Protein AF-A0A843C2T5-F1 (afdb_monomer)

Sequence (96 aa):
MLPKNIKERDKPSNIFEGIFGKESIKLAKQLLEKTLKSKPDSEIKKEINDRLKRLDPKTDNKTKCQNCGKPINQSKSRHRVYKFCYDCHKEEDSKN

Solvent-accessible surface area (backbone atoms only — not comparable to full-atom values): 6150 Å² total; per-residue (Å²): 139,81,81,90,72,76,80,78,70,83,73,60,91,44,71,64,33,62,74,45,47,90,49,28,65,59,51,52,51,54,54,48,56,54,51,58,72,68,67,54,57,73,67,57,46,49,53,48,54,55,49,52,61,68,70,45,78,76,73,73,69,53,48,52,15,75,86,79,60,50,76,28,82,60,64,91,60,94,84,65,88,76,56,61,39,70,69,62,52,54,60,56,63,71,76,109

Foldseek 3Di:
DDDPDDPPPPDQPDVQCVVCPPCSLVVLLVVLVVVVVVVDDPVSVVVSVVVNVVSPPDPQPQDAAPPPRHTDRADPDPPDDDNHDPVVVVVVVVVD

Radius of gyration: 21.39 Å; Cα contacts (8 Å, |Δi|>4): 59; chains: 1; bounding box: 61×25×58 Å

Mean predicted aligned error: 13.66 Å

pLDDT: mean 79.07, std 13.01, range [47.56, 94.44]

Secondary structure (DSSP, 8-state):
---S--------SSHHHHHHGGGHHHHHHHHHHHHHHT---HHHHHHHHHHHHHHS-----EEEPTTT-PEEE----TT----S-HHHHHHHHTT-

Structure (mmCIF, N/CA/C/O backbone):
data_AF-A0A843C2T5-F1
#
_entry.id   AF-A0A843C2T5-F1
#
loop_
_atom_site.group_PDB
_atom_site.id
_atom_site.type_symbol
_atom_site.label_atom_id
_atom_site.label_alt_id
_atom_site.label_comp_id
_atom_site.label_asym_id
_atom_site.label_entity_id
_atom_site.label_seq_id
_atom_site.pdbx_PDB_ins_code
_atom_site.Cartn_x
_atom_site.Cartn_y
_atom_site.Cartn_z
_atom_site.occupancy
_atom_site.B_iso_or_equiv
_atom_site.auth_seq_id
_atom_site.auth_comp_id
_atom_site.auth_asym_id
_atom_site.auth_atom_id
_atom_site.pdbx_PDB_model_num
ATOM 1 N N . MET A 1 1 ? 8.589 -11.907 -41.200 1.00 55.88 1 MET A N 1
ATOM 2 C CA . MET A 1 1 ? 9.256 -11.051 -40.192 1.00 55.88 1 MET A CA 1
ATOM 3 C C . MET A 1 1 ? 8.441 -11.089 -38.913 1.00 55.88 1 MET A C 1
ATOM 5 O O . MET A 1 1 ? 7.239 -10.883 -38.988 1.00 55.88 1 MET A O 1
ATOM 9 N N . LEU A 1 2 ? 9.066 -11.402 -37.776 1.00 58.47 2 LEU A N 1
ATOM 10 C CA . LEU A 1 2 ? 8.392 -11.458 -36.473 1.00 58.47 2 LEU A CA 1
ATOM 11 C C . LEU A 1 2 ? 8.481 -10.094 -35.761 1.00 58.47 2 LEU A C 1
ATOM 13 O O . LEU A 1 2 ? 9.500 -9.411 -35.906 1.00 58.47 2 LEU A O 1
ATOM 17 N N . PRO A 1 3 ? 7.451 -9.676 -35.002 1.00 68.38 3 PRO A N 1
ATOM 18 C CA . PRO A 1 3 ? 7.471 -8.403 -34.288 1.00 68.38 3 PRO A CA 1
ATOM 19 C C . PRO A 1 3 ? 8.574 -8.392 -33.222 1.00 68.38 3 PRO A C 1
ATOM 21 O O . PRO A 1 3 ? 8.622 -9.277 -32.374 1.00 68.38 3 PRO A O 1
ATOM 24 N N . LYS A 1 4 ? 9.437 -7.368 -33.237 1.00 75.19 4 LYS A N 1
ATOM 25 C CA . LYS A 1 4 ? 10.510 -7.184 -32.237 1.00 75.19 4 LYS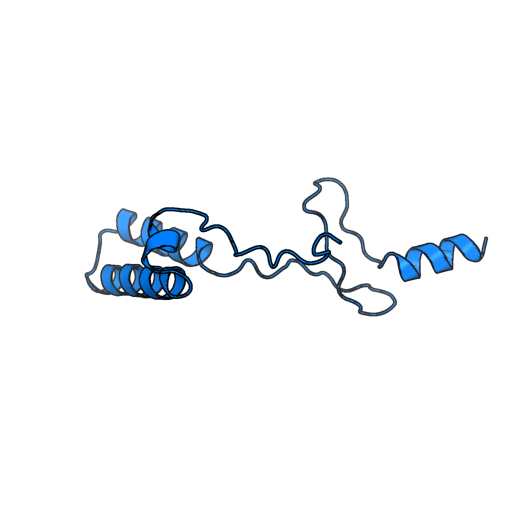 A CA 1
ATOM 26 C C . LYS A 1 4 ? 10.019 -6.628 -30.894 1.00 75.19 4 LYS A C 1
ATOM 28 O O . LYS A 1 4 ? 10.738 -6.722 -29.913 1.00 75.19 4 LYS A O 1
ATOM 33 N N . ASN A 1 5 ? 8.815 -6.053 -30.852 1.00 63.75 5 ASN A N 1
ATOM 34 C CA . ASN A 1 5 ? 8.243 -5.433 -29.658 1.00 63.75 5 ASN A CA 1
ATOM 35 C C . ASN A 1 5 ? 6.860 -6.015 -2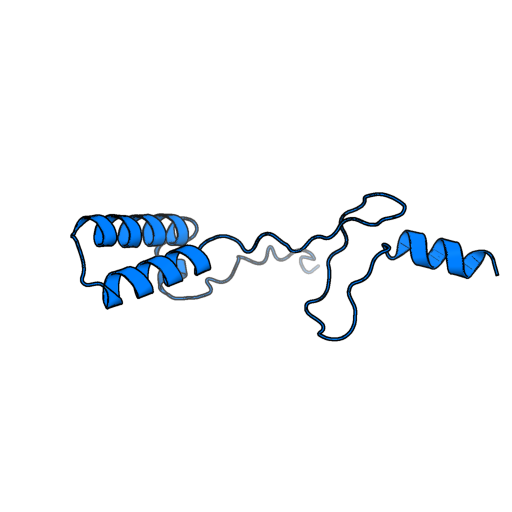9.382 1.00 63.75 5 ASN A C 1
ATOM 37 O O . ASN A 1 5 ? 5.836 -5.484 -29.819 1.00 63.75 5 ASN A O 1
ATOM 41 N N . ILE A 1 6 ? 6.837 -7.122 -28.648 1.00 63.78 6 ILE A N 1
ATOM 42 C CA . ILE A 1 6 ? 5.633 -7.561 -27.955 1.00 63.78 6 ILE A CA 1
ATOM 43 C C . ILE A 1 6 ? 5.489 -6.583 -26.792 1.00 63.78 6 ILE A C 1
ATOM 45 O O . ILE A 1 6 ? 6.317 -6.580 -25.887 1.00 63.78 6 ILE A O 1
ATOM 49 N N . LYS A 1 7 ? 4.493 -5.691 -26.844 1.00 60.97 7 LYS A N 1
ATOM 50 C CA . LYS A 1 7 ? 4.124 -4.898 -25.667 1.00 60.97 7 LYS A CA 1
ATOM 51 C C . LYS A 1 7 ? 3.697 -5.904 -24.603 1.00 60.97 7 LYS A C 1
ATOM 53 O O . LYS A 1 7 ? 2.596 -6.447 -24.710 1.00 60.97 7 LYS A O 1
ATOM 58 N N . GLU A 1 8 ? 4.581 -6.209 -23.656 1.00 61.66 8 GLU A N 1
ATOM 59 C CA . GLU A 1 8 ? 4.238 -7.000 -22.480 1.00 61.66 8 GLU A CA 1
ATOM 60 C C . GLU A 1 8 ? 3.038 -6.309 -21.836 1.00 61.66 8 GLU A C 1
ATOM 62 O O . GLU A 1 8 ? 3.121 -5.177 -21.363 1.00 61.66 8 GLU A O 1
ATOM 67 N N . ARG A 1 9 ? 1.864 -6.937 -21.934 1.00 61.81 9 ARG A N 1
ATOM 68 C CA . ARG A 1 9 ? 0.745 -6.527 -21.098 1.00 61.81 9 ARG A CA 1
ATOM 69 C C . ARG A 1 9 ? 1.156 -6.929 -19.695 1.00 61.81 9 ARG A C 1
ATOM 71 O O . ARG A 1 9 ? 1.396 -8.118 -19.482 1.00 61.81 9 ARG A O 1
ATOM 78 N N . ASP A 1 10 ? 1.253 -5.955 -18.794 1.00 67.50 10 ASP A N 1
ATOM 79 C CA . ASP A 1 10 ? 1.524 -6.203 -17.381 1.00 67.50 10 ASP A CA 1
ATOM 80 C C . ASP A 1 10 ? 0.577 -7.302 -16.900 1.00 67.50 10 ASP A C 1
ATOM 82 O O . ASP A 1 10 ? -0.648 -7.139 -16.873 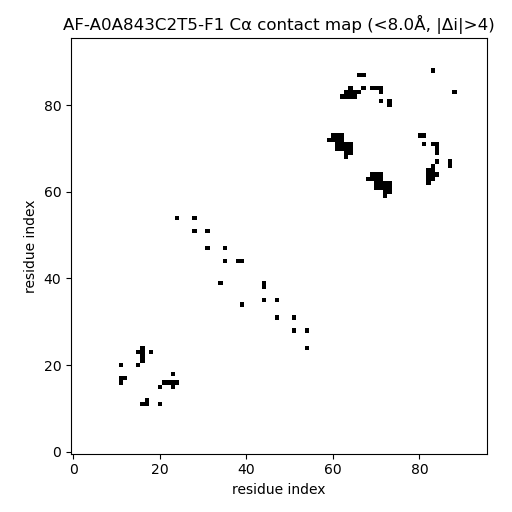1.00 67.50 10 ASP A O 1
ATOM 86 N N . LYS A 1 11 ? 1.141 -8.482 -16.637 1.00 75.19 11 LYS A N 1
ATOM 87 C CA . LYS A 1 11 ? 0.359 -9.620 -16.178 1.00 75.19 11 LYS A CA 1
ATOM 88 C C . LYS A 1 11 ? -0.106 -9.284 -14.761 1.00 75.19 11 LYS A C 1
ATOM 90 O O . LYS A 1 11 ? 0.749 -8.974 -13.931 1.00 75.19 11 LYS A O 1
ATOM 95 N N . PRO A 1 12 ? -1.415 -9.361 -14.464 1.00 77.88 12 PRO A N 1
ATOM 96 C CA . PRO A 1 12 ? -1.900 -9.061 -13.127 1.00 77.88 12 PRO A CA 1
ATOM 97 C C . PRO A 1 12 ? -1.224 -9.993 -12.120 1.00 77.88 12 PRO A C 1
ATOM 99 O O . PRO A 1 12 ? -1.132 -11.205 -12.338 1.00 77.88 12 PRO A O 1
ATOM 102 N N . SER A 1 13 ? -0.746 -9.422 -11.017 1.00 81.38 13 SER A N 1
ATOM 103 C CA . SER A 1 13 ? -0.046 -10.162 -9.965 1.00 81.38 13 SER A CA 1
ATOM 104 C C . SER A 1 13 ? -0.985 -11.067 -9.166 1.00 81.38 13 SER A C 1
ATOM 106 O O . SER A 1 13 ? -0.550 -12.053 -8.574 1.00 81.38 13 SER A O 1
ATOM 108 N N . ASN A 1 14 ? -2.279 -10.740 -9.138 1.00 85.75 14 ASN A N 1
ATOM 109 C CA . ASN A 1 14 ? -3.307 -11.472 -8.411 1.00 85.75 14 ASN A CA 1
ATOM 110 C C . ASN A 1 14 ? -4.697 -11.289 -9.052 1.00 85.75 14 ASN A C 1
ATOM 112 O O . ASN A 1 14 ? -4.895 -10.437 -9.917 1.00 85.75 14 ASN A O 1
ATOM 116 N N . ILE A 1 15 ? -5.673 -12.090 -8.606 1.00 90.25 15 ILE A N 1
ATOM 117 C CA . ILE A 1 15 ? -7.051 -12.084 -9.134 1.00 90.25 15 ILE A CA 1
ATOM 118 C C . ILE A 1 15 ? -7.711 -10.710 -8.970 1.00 90.25 15 ILE A C 1
ATOM 120 O O . ILE A 1 15 ? -8.407 -10.250 -9.869 1.00 90.25 15 ILE A O 1
ATOM 124 N N . PHE A 1 16 ? -7.473 -10.036 -7.845 1.00 89.50 16 PHE A N 1
ATOM 125 C CA . PHE A 1 16 ? -8.057 -8.727 -7.571 1.00 89.50 16 PHE A CA 1
ATOM 126 C C . PHE A 1 16 ? -7.556 -7.673 -8.572 1.00 89.50 16 PHE A C 1
ATOM 128 O O . PHE A 1 16 ? -8.348 -6.932 -9.145 1.00 89.50 16 PHE A O 1
ATOM 135 N N . GLU A 1 17 ? -6.260 -7.664 -8.875 1.00 89.88 17 GLU A N 1
ATOM 136 C CA . GLU A 1 17 ? -5.692 -6.846 -9.948 1.00 89.88 17 GLU A CA 1
ATOM 137 C C . GLU A 1 17 ? -6.204 -7.265 -11.333 1.00 89.88 17 GLU A C 1
ATOM 139 O O . GLU A 1 17 ? -6.435 -6.413 -12.182 1.00 89.88 17 GLU A O 1
ATOM 144 N N . GLY A 1 18 ? -6.459 -8.556 -11.559 1.00 87.81 18 GLY A N 1
ATOM 145 C CA . GLY A 1 18 ? -7.069 -9.037 -12.801 1.00 87.81 18 GLY A CA 1
ATOM 146 C C . GLY A 1 18 ? -8.485 -8.500 -13.036 1.00 87.81 18 GLY A C 1
ATOM 147 O O . GLY A 1 18 ? -8.843 -8.214 -14.175 1.00 87.81 18 GLY A O 1
ATOM 148 N N . ILE A 1 19 ? -9.272 -8.331 -11.969 1.00 91.69 19 ILE A N 1
ATOM 149 C CA . ILE A 1 19 ? -10.654 -7.829 -12.036 1.00 91.69 19 ILE A CA 1
ATOM 150 C C . ILE A 1 19 ? -10.684 -6.297 -12.108 1.00 91.69 19 ILE A C 1
ATOM 152 O O . ILE A 1 19 ? -11.412 -5.730 -12.918 1.00 91.69 19 ILE A O 1
ATOM 156 N N . PHE A 1 20 ? -9.899 -5.622 -11.265 1.00 87.88 20 PHE A N 1
ATOM 157 C CA . PHE A 1 20 ? -9.967 -4.165 -11.083 1.00 87.88 20 PHE A CA 1
ATOM 158 C C . PHE A 1 20 ? -8.856 -3.390 -11.813 1.00 87.88 20 PHE A C 1
ATOM 160 O O . PHE A 1 20 ? -8.826 -2.158 -11.788 1.00 87.88 20 PHE A O 1
ATOM 167 N N . GLY A 1 21 ? -7.922 -4.086 -12.461 1.00 87.62 21 GLY A N 1
ATOM 168 C CA . GLY A 1 21 ? -6.849 -3.502 -13.261 1.00 87.62 21 GLY A CA 1
ATOM 169 C C . GLY A 1 21 ? -6.050 -2.437 -12.511 1.00 87.62 21 GLY A C 1
ATOM 170 O O . GLY A 1 21 ? -5.673 -2.599 -11.348 1.00 87.62 21 GLY A O 1
ATOM 171 N N . LYS A 1 22 ? -5.833 -1.300 -13.179 1.00 85.38 22 LYS A N 1
ATOM 172 C CA . LYS A 1 22 ? -5.078 -0.151 -12.649 1.00 85.38 22 LYS A CA 1
ATOM 173 C C . LYS A 1 22 ? -5.734 0.506 -11.431 1.00 85.38 22 LYS A C 1
ATOM 175 O O . LYS A 1 22 ? -5.060 1.208 -10.682 1.00 85.38 22 LYS A O 1
ATOM 180 N N . GLU A 1 23 ? -7.032 0.293 -11.223 1.00 88.75 23 GLU A N 1
ATOM 181 C CA . GLU A 1 23 ? -7.766 0.866 -10.091 1.00 88.75 23 GLU A CA 1
ATOM 182 C C . GLU A 1 23 ? -7.679 0.006 -8.829 1.00 88.75 23 GLU A C 1
ATOM 184 O O . GLU A 1 23 ? -8.003 0.485 -7.743 1.00 88.75 23 GLU A O 1
ATOM 189 N N . SER A 1 24 ? -7.190 -1.231 -8.946 1.00 90.50 24 SER A N 1
ATOM 190 C CA . SER A 1 24 ? -7.079 -2.186 -7.839 1.00 90.50 24 SER A CA 1
ATOM 191 C C . SER A 1 24 ? -6.396 -1.587 -6.605 1.00 90.50 24 SER A C 1
ATOM 193 O O . SER A 1 24 ? -6.947 -1.634 -5.508 1.00 90.50 24 SER A O 1
ATOM 195 N N . ILE A 1 25 ? -5.242 -0.935 -6.767 1.00 89.12 25 ILE A N 1
ATOM 196 C CA . ILE A 1 25 ? -4.506 -0.320 -5.651 1.00 89.12 25 ILE A CA 1
ATOM 197 C C . ILE A 1 25 ? -5.328 0.797 -4.997 1.00 89.12 25 ILE A C 1
ATOM 199 O O . ILE A 1 25 ? -5.403 0.881 -3.770 1.00 89.12 25 ILE A O 1
ATOM 203 N N . LYS A 1 26 ? -5.971 1.648 -5.804 1.00 90.94 26 LYS A N 1
ATOM 204 C CA . LYS A 1 26 ? -6.800 2.755 -5.311 1.00 90.94 26 LYS A CA 1
ATOM 205 C C . LYS A 1 26 ? -7.998 2.225 -4.518 1.00 90.94 26 LYS A C 1
ATOM 207 O O . LYS A 1 26 ? -8.252 2.706 -3.416 1.00 90.94 26 LYS A O 1
ATOM 212 N N . LEU A 1 27 ? -8.684 1.212 -5.045 1.00 93.38 27 LEU A N 1
ATOM 213 C CA . LEU A 1 27 ? -9.819 0.565 -4.385 1.00 93.38 27 LEU A CA 1
ATOM 214 C C . LEU A 1 27 ? -9.398 -0.125 -3.086 1.00 93.38 27 LEU A C 1
ATOM 216 O O . LEU A 1 27 ? -10.055 0.049 -2.062 1.00 93.38 27 LEU A O 1
ATOM 220 N N . ALA A 1 28 ? -8.273 -0.843 -3.090 1.00 92.06 28 ALA A N 1
ATOM 221 C CA . ALA A 1 28 ? -7.735 -1.472 -1.889 1.00 92.06 28 ALA A CA 1
ATOM 222 C C . ALA A 1 28 ? -7.459 -0.438 -0.785 1.00 92.06 28 ALA A C 1
ATOM 224 O O . ALA A 1 28 ? -7.875 -0.642 0.357 1.00 92.06 28 ALA A O 1
ATOM 225 N N . LYS A 1 29 ? -6.835 0.703 -1.121 1.00 92.88 29 LYS A N 1
ATOM 226 C CA . LYS A 1 29 ? -6.615 1.801 -0.162 1.00 92.88 29 LYS A CA 1
ATOM 227 C C . LYS A 1 29 ? -7.931 2.352 0.387 1.00 92.88 29 LYS A C 1
ATOM 229 O O . LYS A 1 29 ? -8.091 2.425 1.602 1.00 92.88 29 LYS A O 1
ATOM 234 N N . GLN A 1 30 ? -8.900 2.652 -0.479 1.00 94.44 30 GLN A N 1
ATOM 235 C CA . GLN A 1 30 ? -10.206 3.177 -0.061 1.00 94.44 30 GLN A CA 1
ATOM 236 C C . GLN A 1 30 ? -10.959 2.224 0.878 1.00 94.44 30 GLN A C 1
ATOM 238 O O . GLN A 1 30 ? -11.549 2.667 1.864 1.00 94.44 30 GLN A O 1
ATOM 243 N N . LEU A 1 31 ? -10.935 0.918 0.599 1.00 93.81 31 LEU A N 1
ATOM 244 C CA . LEU A 1 31 ? -11.574 -0.094 1.444 1.00 93.81 31 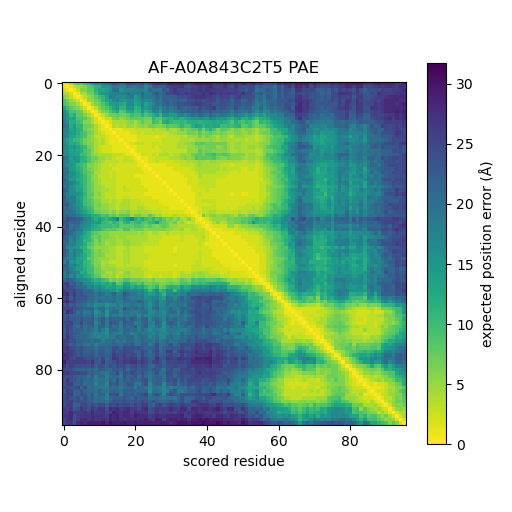LEU A CA 1
ATOM 245 C C . LEU A 1 31 ? -10.913 -0.175 2.825 1.00 93.81 31 LEU A C 1
ATOM 247 O O . LEU A 1 31 ? -11.607 -0.200 3.845 1.00 93.81 31 LEU A O 1
ATOM 251 N N . LEU A 1 32 ? -9.580 -0.164 2.873 1.00 93.69 32 LEU A N 1
ATOM 252 C CA . LEU A 1 32 ? -8.820 -0.193 4.124 1.00 93.69 32 LEU A CA 1
ATOM 253 C C . LEU A 1 32 ? -9.053 1.077 4.956 1.00 93.69 32 LEU A C 1
ATOM 255 O O . LEU A 1 32 ? -9.350 0.987 6.147 1.00 93.69 32 LEU A O 1
ATOM 259 N N . GLU A 1 33 ? -9.022 2.256 4.334 1.00 93.31 33 GLU A N 1
ATOM 260 C CA . GLU A 1 33 ? -9.321 3.530 4.998 1.00 93.31 33 GLU A CA 1
ATOM 261 C C . GLU A 1 33 ? -10.762 3.597 5.514 1.00 93.31 33 GLU A C 1
ATOM 263 O O . GLU A 1 33 ? -11.010 4.074 6.622 1.00 93.31 33 GLU A O 1
ATOM 268 N N . LYS A 1 34 ? -11.732 3.092 4.741 1.00 94.06 34 LYS A N 1
ATOM 269 C CA . LYS A 1 34 ? -13.131 3.008 5.178 1.00 94.06 34 LYS A CA 1
ATOM 270 C C . LYS A 1 34 ? -13.277 2.092 6.392 1.00 94.06 34 LYS A C 1
ATOM 272 O O . LYS A 1 34 ? -14.004 2.436 7.320 1.00 94.06 34 LYS A O 1
ATOM 277 N N . THR A 1 35 ? -12.548 0.981 6.416 1.00 91.69 35 THR A N 1
ATOM 278 C CA . THR A 1 35 ? -12.546 0.042 7.547 1.00 91.69 35 THR A CA 1
ATOM 279 C C . THR A 1 35 ? -11.902 0.656 8.794 1.00 91.69 35 THR A C 1
ATOM 281 O O . THR A 1 35 ? -12.357 0.418 9.904 1.00 91.69 35 THR A O 1
ATOM 284 N N . LEU A 1 36 ? -10.902 1.534 8.657 1.00 91.12 36 LEU A N 1
ATOM 285 C CA . LEU A 1 36 ? -10.367 2.276 9.809 1.00 91.12 36 LEU A CA 1
ATOM 286 C C . LEU A 1 36 ? -11.399 3.219 10.442 1.00 91.12 36 LEU A C 1
ATOM 288 O O . LEU A 1 36 ? -11.375 3.433 11.656 1.00 91.12 36 LEU A O 1
ATOM 292 N N . LYS A 1 37 ? -12.318 3.771 9.641 1.00 91.31 37 LYS A N 1
ATOM 293 C CA . LYS A 1 37 ? -13.376 4.668 10.131 1.00 91.31 37 LYS A CA 1
ATOM 294 C C . LYS A 1 37 ? -14.436 3.939 10.959 1.00 91.31 37 LYS A C 1
ATOM 296 O O . LYS A 1 37 ? -15.063 4.579 11.798 1.00 91.31 37 LYS A O 1
ATOM 301 N N . SER A 1 38 ? -14.603 2.624 10.795 1.00 90.12 38 SER A N 1
ATOM 302 C CA . SER A 1 38 ? -15.563 1.829 11.576 1.00 90.12 38 SER A CA 1
ATOM 303 C C . SER A 1 38 ? -15.062 1.435 12.972 1.00 90.12 38 SER A C 1
ATOM 305 O O . SER A 1 38 ? -15.636 0.543 13.582 1.00 90.12 38 SER A O 1
ATOM 307 N N . LYS A 1 39 ? -14.012 2.098 13.484 1.00 83.31 39 LYS A N 1
ATOM 308 C CA . LYS A 1 39 ? -13.414 1.874 14.816 1.00 83.31 39 LYS A CA 1
ATOM 309 C C . LYS A 1 39 ? -13.133 0.387 15.116 1.00 83.31 39 LYS A C 1
ATOM 311 O O . LYS A 1 39 ? -13.660 -0.143 16.089 1.00 83.31 39 LYS A O 1
ATOM 316 N N . PRO A 1 40 ? -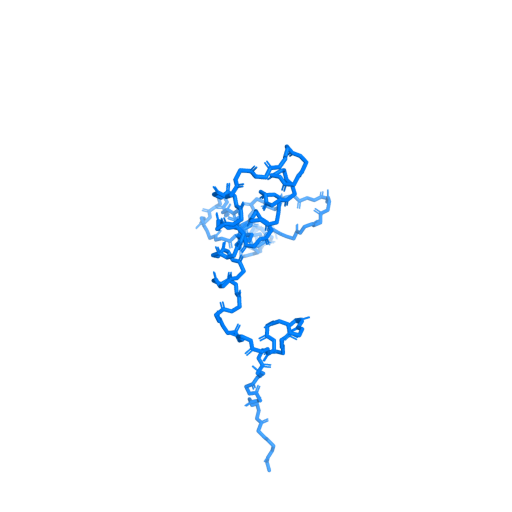12.313 -0.281 14.289 1.00 86.12 40 PRO A N 1
ATOM 317 C CA . PRO A 1 40 ? -11.950 -1.670 14.519 1.00 86.12 40 PRO A CA 1
ATOM 318 C C . PRO A 1 40 ? -11.075 -1.820 15.772 1.00 86.12 40 PRO A C 1
ATOM 320 O O . PRO A 1 40 ? -10.410 -0.865 16.191 1.00 86.12 40 PRO A O 1
ATOM 323 N N . ASP A 1 41 ? -11.034 -3.036 16.317 1.00 93.12 41 ASP A N 1
ATOM 324 C CA . ASP A 1 41 ? -10.185 -3.394 17.457 1.00 93.12 41 ASP A CA 1
ATOM 325 C C . ASP A 1 41 ? -8.703 -3.095 17.198 1.00 93.12 41 ASP A C 1
ATOM 327 O O . ASP A 1 41 ? -8.257 -2.961 16.054 1.00 93.12 41 ASP A O 1
ATOM 331 N N . SER A 1 42 ? -7.908 -2.992 18.266 1.00 91.25 42 SER A N 1
ATOM 332 C CA . SER A 1 42 ? -6.500 -2.572 18.183 1.00 91.25 42 SER A CA 1
ATOM 333 C C . SER A 1 42 ? -5.656 -3.468 17.267 1.00 91.25 42 SER A C 1
ATOM 335 O O . SER A 1 42 ? -4.823 -2.962 16.510 1.00 91.25 42 SER A O 1
ATOM 337 N N . GLU A 1 43 ? -5.911 -4.776 17.283 1.00 92.94 43 GLU A N 1
ATOM 338 C CA . GLU A 1 43 ? -5.240 -5.761 16.435 1.00 92.94 43 GLU A CA 1
ATOM 339 C C . GLU A 1 43 ? -5.604 -5.570 14.959 1.00 92.94 43 GLU A C 1
ATOM 341 O O . GLU A 1 43 ? -4.727 -5.440 14.102 1.00 92.94 43 GLU A O 1
ATOM 346 N N . ILE A 1 44 ? -6.899 -5.429 14.671 1.00 91.25 44 ILE A N 1
ATOM 347 C CA . ILE A 1 44 ? -7.413 -5.195 13.318 1.00 91.25 44 ILE A CA 1
ATOM 348 C C . ILE A 1 44 ? -6.894 -3.855 12.781 1.00 91.25 44 ILE A C 1
ATOM 350 O O . ILE A 1 44 ? -6.444 -3.759 11.639 1.00 91.25 44 ILE A O 1
ATOM 354 N N . LYS A 1 45 ? -6.885 -2.811 13.614 1.00 92.75 45 LYS A N 1
ATOM 355 C CA . LYS A 1 45 ? -6.347 -1.492 13.268 1.00 92.75 45 LYS A CA 1
ATOM 356 C C . LYS A 1 45 ? -4.861 -1.564 12.917 1.00 92.75 45 LYS A C 1
ATOM 358 O O . LYS A 1 45 ? -4.431 -0.916 11.961 1.00 92.75 45 LYS A O 1
ATOM 363 N N . LYS A 1 46 ? -4.069 -2.330 13.672 1.00 93.75 46 LYS A N 1
ATOM 364 C CA . LYS A 1 46 ? -2.639 -2.527 13.401 1.00 93.75 46 LYS A CA 1
ATOM 365 C C . LYS A 1 46 ? -2.428 -3.221 12.055 1.00 93.75 46 LYS A C 1
ATOM 367 O O . LYS A 1 46 ? -1.692 -2.698 11.222 1.00 93.75 46 LYS A O 1
ATOM 372 N N . GLU A 1 47 ? -3.140 -4.317 11.813 1.00 94.25 47 GLU A N 1
ATOM 373 C CA . GLU A 1 47 ? -3.056 -5.075 10.562 1.00 94.25 47 GLU A CA 1
ATOM 374 C C . GLU A 1 47 ? -3.465 -4.225 9.345 1.00 94.25 47 GLU A C 1
ATOM 376 O O . GLU A 1 47 ? -2.787 -4.238 8.316 1.00 94.25 47 GLU A O 1
ATOM 381 N N . ILE A 1 48 ? -4.528 -3.419 9.455 1.00 93.25 48 ILE A N 1
ATOM 382 C CA . ILE A 1 48 ? -4.952 -2.520 8.370 1.00 93.25 48 ILE A CA 1
ATOM 383 C C . ILE A 1 48 ? -3.874 -1.472 8.061 1.00 93.25 48 ILE A C 1
ATOM 385 O O . ILE A 1 48 ? -3.567 -1.231 6.891 1.00 93.25 48 ILE A O 1
ATOM 389 N N . ASN A 1 49 ? -3.266 -0.872 9.088 1.00 91.94 49 ASN A N 1
ATOM 390 C CA . ASN A 1 49 ? -2.184 0.097 8.899 1.00 91.94 49 ASN A CA 1
ATOM 391 C C . ASN A 1 49 ? -0.952 -0.535 8.240 1.00 91.94 49 ASN A C 1
ATOM 393 O O . ASN A 1 49 ? -0.334 0.076 7.366 1.00 91.94 49 ASN A O 1
ATOM 397 N N . ASP A 1 50 ? -0.603 -1.764 8.619 1.00 91.75 50 ASP A N 1
ATOM 398 C CA . ASP A 1 50 ? 0.516 -2.481 8.011 1.00 91.75 50 ASP A CA 1
ATOM 399 C C . ASP A 1 50 ? 0.237 -2.828 6.544 1.00 91.75 50 ASP A C 1
ATOM 401 O O . ASP A 1 50 ? 1.134 -2.722 5.703 1.00 91.75 50 ASP A O 1
ATOM 405 N N . ARG A 1 51 ? -1.011 -3.164 6.197 1.00 91.44 51 ARG A N 1
ATOM 406 C CA . ARG A 1 51 ? -1.427 -3.363 4.800 1.00 91.44 51 ARG A CA 1
ATOM 407 C C . ARG A 1 51 ? -1.351 -2.077 3.985 1.00 91.44 51 ARG A C 1
ATOM 409 O O . ARG A 1 51 ? -0.824 -2.119 2.876 1.00 91.44 51 ARG A O 1
ATOM 416 N N . LEU A 1 52 ? -1.801 -0.944 4.528 1.00 91.19 52 LEU A N 1
ATOM 417 C CA . LEU A 1 52 ? -1.704 0.356 3.851 1.00 91.19 52 LEU A CA 1
ATOM 418 C C . LEU A 1 52 ? -0.250 0.712 3.513 1.00 91.19 52 LEU A C 1
ATOM 420 O O . LEU A 1 52 ? 0.041 1.039 2.366 1.00 91.19 52 LEU A O 1
ATOM 424 N N . LYS A 1 53 ? 0.682 0.523 4.456 1.00 88.56 53 LYS A N 1
ATOM 425 C CA . LYS A 1 53 ? 2.120 0.749 4.218 1.00 88.56 53 LYS A CA 1
ATOM 426 C C . LYS A 1 53 ? 2.700 -0.137 3.116 1.00 88.56 53 LYS A C 1
ATOM 428 O O . LYS A 1 53 ? 3.604 0.283 2.402 1.00 88.56 53 LYS A O 1
ATOM 433 N N . ARG A 1 54 ? 2.221 -1.379 2.977 1.00 86.12 54 ARG A N 1
ATOM 434 C CA . ARG A 1 54 ? 2.672 -2.296 1.910 1.00 86.12 54 ARG A CA 1
ATOM 435 C C . ARG A 1 54 ? 2.136 -1.905 0.531 1.00 86.12 54 ARG A C 1
ATOM 437 O O . ARG A 1 54 ? 2.752 -2.283 -0.461 1.00 86.12 54 ARG A O 1
ATOM 444 N N . LEU A 1 55 ? 1.006 -1.196 0.479 1.00 85.31 55 LEU A N 1
ATOM 445 C CA . LEU A 1 55 ? 0.408 -0.680 -0.757 1.00 85.31 55 LEU A CA 1
ATOM 446 C C . LEU A 1 55 ? 1.044 0.630 -1.224 1.00 85.31 55 LEU A C 1
ATOM 448 O O . LEU A 1 55 ? 0.829 1.033 -2.370 1.00 85.31 55 LEU A O 1
ATOM 452 N N . ASP A 1 56 ? 1.791 1.319 -0.363 1.00 78.44 56 ASP A N 1
ATOM 453 C CA . ASP A 1 56 ? 2.571 2.462 -0.803 1.00 78.44 56 ASP A CA 1
ATOM 454 C C . ASP A 1 56 ? 3.748 1.990 -1.659 1.00 78.44 56 ASP A C 1
ATOM 456 O O . ASP A 1 56 ? 4.426 1.013 -1.311 1.00 78.44 56 ASP A O 1
ATOM 460 N N . PRO A 1 57 ? 3.990 2.649 -2.808 1.00 69.19 57 PRO A N 1
ATOM 461 C CA . PRO A 1 57 ? 5.136 2.324 -3.631 1.00 69.19 57 PRO A CA 1
ATOM 462 C C . PRO A 1 57 ? 6.371 2.465 -2.755 1.00 69.19 57 PRO A C 1
ATOM 464 O O . PRO A 1 57 ? 6.598 3.517 -2.155 1.00 69.19 57 PRO A O 1
ATOM 467 N N . LYS A 1 58 ? 7.158 1.387 -2.661 1.00 64.62 58 LYS A N 1
ATOM 468 C CA . LYS A 1 58 ? 8.471 1.457 -2.028 1.00 64.62 58 LYS A CA 1
ATOM 469 C C . LYS A 1 58 ? 9.207 2.566 -2.754 1.00 64.62 58 LYS A C 1
ATOM 471 O O . LYS A 1 58 ? 9.516 2.410 -3.932 1.00 64.62 58 LYS A O 1
ATOM 476 N N . THR A 1 59 ? 9.419 3.686 -2.068 1.00 59.03 59 THR A N 1
ATOM 477 C CA . THR A 1 59 ? 10.335 4.721 -2.519 1.00 59.03 59 THR A CA 1
ATOM 478 C C . THR A 1 59 ? 11.610 3.986 -2.870 1.00 59.03 59 THR A C 1
ATOM 480 O O . THR A 1 59 ? 12.219 3.366 -1.995 1.00 59.03 59 THR A O 1
ATOM 483 N N . ASP A 1 60 ? 11.928 3.936 -4.162 1.00 59.25 60 ASP A N 1
ATOM 484 C CA . ASP A 1 60 ? 13.176 3.359 -4.618 1.00 59.25 60 ASP A CA 1
ATOM 485 C C . ASP A 1 60 ? 14.266 3.959 -3.734 1.00 59.25 60 ASP A C 1
ATOM 487 O O . ASP A 1 60 ? 14.385 5.184 -3.653 1.00 59.25 60 ASP A O 1
A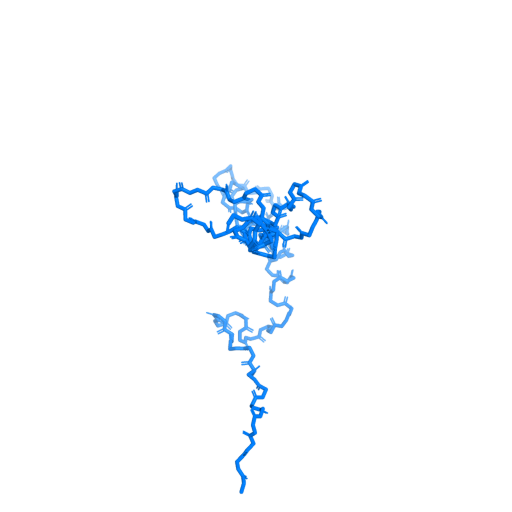TOM 491 N N . ASN A 1 61 ? 15.032 3.111 -3.045 1.00 57.56 61 ASN A N 1
ATOM 492 C CA . ASN A 1 61 ? 16.213 3.516 -2.282 1.00 57.56 61 ASN A CA 1
ATOM 493 C C . ASN A 1 61 ? 17.318 3.925 -3.274 1.00 57.56 61 ASN A C 1
ATOM 495 O O . ASN A 1 61 ? 18.402 3.343 -3.320 1.00 57.56 61 ASN A O 1
ATOM 499 N N . LYS A 1 62 ? 17.000 4.880 -4.150 1.00 64.75 62 LYS A N 1
ATOM 500 C CA . LYS A 1 62 ? 17.886 5.500 -5.118 1.00 64.75 62 LYS A CA 1
ATOM 501 C C . LYS A 1 62 ? 18.752 6.478 -4.348 1.00 64.7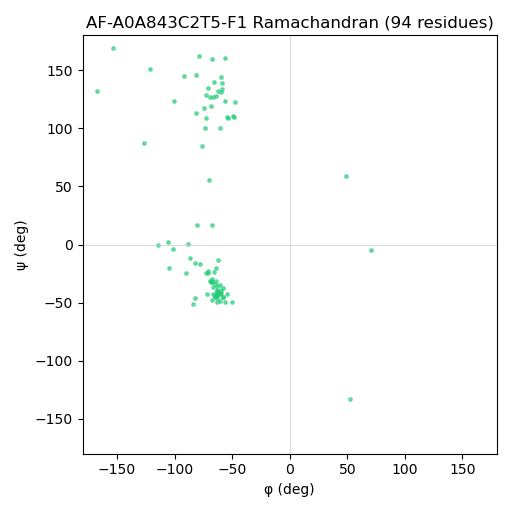5 62 LYS A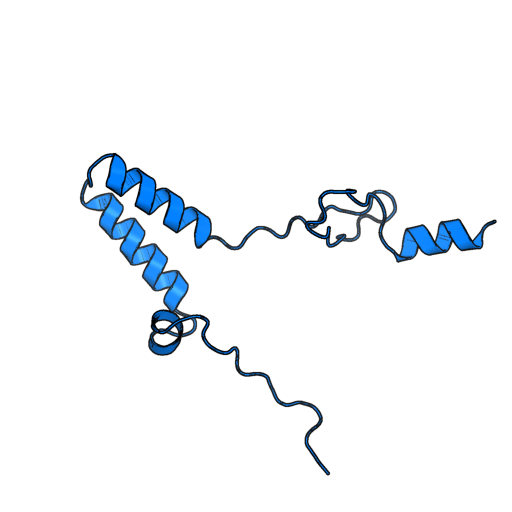 C 1
ATOM 503 O O . LYS A 1 62 ? 18.449 7.664 -4.238 1.00 64.75 62 LYS A O 1
ATOM 508 N N . THR A 1 63 ? 19.825 5.958 -3.776 1.00 74.00 63 THR A N 1
ATOM 509 C CA . THR A 1 63 ? 20.889 6.785 -3.211 1.00 74.00 63 THR A CA 1
ATOM 510 C C . THR A 1 63 ? 21.564 7.549 -4.345 1.00 74.00 63 THR A C 1
ATOM 512 O O . THR A 1 63 ? 21.757 7.009 -5.430 1.00 74.00 63 THR A O 1
ATOM 515 N N . LYS A 1 64 ? 21.910 8.819 -4.136 1.00 83.56 64 LYS A N 1
ATOM 516 C CA . LYS A 1 64 ? 22.602 9.621 -5.156 1.00 83.56 64 LYS A CA 1
ATOM 517 C C . LYS A 1 64 ? 24.103 9.328 -5.151 1.00 83.56 64 LYS A C 1
ATOM 519 O O . LYS A 1 64 ? 24.685 9.092 -4.095 1.00 83.56 64 LYS A O 1
ATOM 524 N N . CYS A 1 65 ? 24.723 9.380 -6.326 1.00 84.06 65 CYS A N 1
ATOM 525 C CA . CYS A 1 65 ? 26.174 9.347 -6.477 1.00 84.06 65 CYS A CA 1
ATOM 526 C C . CYS A 1 65 ? 26.811 10.552 -5.789 1.00 84.06 65 CYS A C 1
ATOM 528 O O . CYS A 1 65 ? 26.382 11.680 -6.018 1.00 84.06 65 CYS A O 1
ATOM 530 N N . GLN A 1 66 ? 27.853 10.319 -4.991 1.00 83.38 66 GLN A N 1
ATOM 531 C CA . GLN A 1 66 ? 28.574 11.396 -4.310 1.00 83.38 66 GLN A CA 1
ATOM 532 C C . GLN A 1 66 ? 29.349 12.305 -5.273 1.00 83.38 66 GLN A C 1
ATOM 534 O O . GLN A 1 66 ? 29.494 13.484 -4.980 1.00 83.38 66 GLN A O 1
ATOM 539 N N . ASN A 1 67 ? 29.805 11.784 -6.418 1.00 85.00 67 ASN A N 1
ATOM 540 C CA . ASN A 1 67 ? 30.583 12.562 -7.387 1.00 85.00 67 ASN A CA 1
ATOM 541 C C . ASN A 1 67 ? 29.688 13.375 -8.342 1.00 85.00 67 ASN A C 1
ATOM 543 O O . ASN A 1 67 ? 29.850 14.579 -8.489 1.00 85.00 67 ASN A O 1
ATOM 547 N N . CYS A 1 68 ? 28.699 12.734 -8.974 1.00 86.38 68 CYS A N 1
ATOM 548 C CA . CYS A 1 68 ? 27.909 13.358 -10.047 1.00 86.38 68 CYS A CA 1
ATOM 549 C C . CYS A 1 68 ? 26.425 13.574 -9.712 1.00 86.38 68 CYS A C 1
ATOM 551 O O . CYS A 1 68 ? 25.661 14.032 -10.559 1.00 86.38 68 CYS A O 1
ATOM 553 N N . GLY A 1 69 ? 25.966 13.183 -8.518 1.00 81.75 69 GLY A N 1
ATOM 554 C CA . GLY A 1 69 ? 24.575 13.357 -8.083 1.00 81.75 69 GLY A CA 1
ATOM 555 C C . GLY A 1 69 ? 23.536 12.469 -8.785 1.00 81.75 69 GLY A C 1
ATOM 556 O O . GLY A 1 69 ? 22.369 12.482 -8.383 1.00 81.75 69 GLY A O 1
ATOM 557 N N . LYS A 1 70 ? 23.927 11.674 -9.795 1.00 84.88 70 LYS A N 1
ATOM 558 C CA . LYS A 1 70 ? 23.029 10.750 -10.510 1.00 84.88 70 LYS A CA 1
ATOM 559 C C . LYS A 1 70 ? 22.415 9.714 -9.549 1.00 84.88 70 LYS A C 1
ATOM 561 O O . LYS A 1 70 ? 23.107 9.261 -8.633 1.00 84.88 70 LYS A O 1
ATOM 566 N N . PRO A 1 71 ? 21.148 9.303 -9.743 1.00 79.31 71 PRO A N 1
ATOM 567 C CA . PRO A 1 71 ? 20.532 8.263 -8.924 1.00 79.31 71 PRO A CA 1
ATOM 568 C C . PRO A 1 71 ? 21.219 6.911 -9.161 1.00 79.31 71 PRO A C 1
ATOM 570 O O . PRO A 1 71 ? 21.332 6.450 -10.295 1.00 79.31 71 PRO A O 1
ATOM 573 N N . ILE A 1 72 ? 21.661 6.269 -8.083 1.00 81.62 72 ILE A N 1
ATOM 574 C CA . ILE A 1 72 ? 22.231 4.923 -8.078 1.00 81.62 72 ILE A CA 1
ATOM 575 C C . ILE A 1 72 ? 21.151 3.961 -7.601 1.00 81.62 72 ILE A C 1
ATOM 577 O O . ILE A 1 72 ? 20.624 4.091 -6.495 1.00 81.62 72 ILE A O 1
ATOM 581 N N . ASN A 1 73 ? 20.852 2.952 -8.415 1.00 69.81 73 ASN A N 1
ATOM 582 C CA . ASN A 1 73 ? 20.027 1.835 -7.976 1.00 69.81 73 ASN A CA 1
ATOM 583 C C . ASN A 1 73 ? 20.857 0.960 -7.036 1.00 69.81 73 ASN A C 1
ATOM 585 O O . ASN A 1 73 ? 21.691 0.170 -7.479 1.00 69.81 73 ASN A O 1
ATOM 589 N N . GLN A 1 74 ? 20.648 1.107 -5.730 1.00 67.56 74 GLN A N 1
ATOM 590 C CA . GLN A 1 74 ? 21.286 0.221 -4.770 1.00 67.56 74 GLN A CA 1
ATOM 591 C C . GLN A 1 74 ? 20.590 -1.139 -4.794 1.00 67.56 74 GLN A C 1
ATOM 593 O O . GLN A 1 74 ? 19.403 -1.263 -4.490 1.00 67.56 74 GLN A O 1
ATOM 598 N N . SER A 1 75 ? 21.342 -2.173 -5.173 1.00 61.66 75 SER A N 1
ATOM 599 C CA . SER A 1 75 ? 20.908 -3.555 -4.988 1.00 61.66 75 SER A CA 1
ATOM 600 C C . SER A 1 75 ? 20.656 -3.800 -3.499 1.00 61.66 75 SER A C 1
ATOM 602 O O . SER A 1 75 ? 21.456 -3.390 -2.661 1.00 61.66 75 SER A O 1
ATOM 604 N N . LYS A 1 76 ? 19.587 -4.531 -3.159 1.00 58.75 76 LYS A N 1
ATOM 605 C CA . LYS A 1 76 ? 19.273 -4.972 -1.781 1.00 58.75 76 LYS A CA 1
ATOM 606 C C . LYS A 1 76 ? 20.282 -5.995 -1.222 1.00 58.75 76 LYS A C 1
ATOM 608 O O . LYS A 1 76 ? 19.975 -6.715 -0.274 1.00 58.75 76 LYS A O 1
ATOM 613 N N . SER A 1 77 ? 21.458 -6.110 -1.836 1.00 58.72 77 SER A N 1
ATOM 614 C CA . SER A 1 77 ? 22.560 -6.943 -1.375 1.00 58.72 77 SER A CA 1
ATOM 615 C C . SER A 1 77 ? 22.996 -6.507 0.023 1.00 58.72 77 SER A C 1
ATOM 617 O O . SER A 1 77 ? 23.243 -5.329 0.271 1.00 58.72 77 SER A O 1
ATOM 619 N N . ARG A 1 78 ? 23.130 -7.479 0.931 1.00 57.59 78 ARG A N 1
ATOM 620 C CA . ARG A 1 78 ? 23.559 -7.273 2.324 1.00 57.59 78 ARG A CA 1
ATOM 621 C C . ARG A 1 78 ? 24.974 -6.698 2.467 1.00 57.59 78 ARG A C 1
ATOM 623 O O . ARG A 1 78 ? 25.332 -6.293 3.564 1.00 57.59 78 ARG A O 1
ATOM 630 N N . HIS A 1 79 ? 25.781 -6.684 1.406 1.00 58.62 79 HIS A N 1
ATOM 631 C CA . HIS A 1 79 ? 27.234 -6.592 1.561 1.00 58.62 79 HIS A CA 1
ATOM 632 C C . HIS A 1 79 ? 27.859 -5.229 1.241 1.00 58.62 79 HIS A C 1
ATOM 634 O O . HIS A 1 79 ? 28.954 -4.969 1.735 1.00 58.62 79 HIS A O 1
ATOM 640 N N . ARG A 1 80 ? 27.218 -4.326 0.479 1.00 63.12 80 ARG A N 1
ATOM 641 C CA . ARG A 1 80 ? 27.765 -2.964 0.308 1.00 63.12 80 ARG A CA 1
ATOM 642 C C . ARG A 1 80 ? 26.795 -1.970 -0.322 1.00 63.12 80 ARG A C 1
ATOM 644 O O . ARG A 1 80 ? 26.219 -2.215 -1.376 1.00 63.12 80 ARG A O 1
ATOM 651 N N . VAL A 1 81 ? 26.704 -0.802 0.303 1.00 68.31 81 VAL A N 1
ATOM 652 C CA . VAL A 1 81 ? 26.048 0.401 -0.220 1.00 68.31 81 VAL A CA 1
ATOM 653 C C . VAL A 1 81 ? 27.038 1.099 -1.161 1.00 68.31 81 VAL A C 1
ATOM 655 O O . VAL A 1 81 ? 28.083 1.570 -0.712 1.00 68.31 81 VAL A O 1
ATOM 658 N N . TYR A 1 82 ? 26.745 1.153 -2.464 1.00 73.94 82 TYR A N 1
ATOM 659 C CA . TYR A 1 82 ? 27.586 1.872 -3.431 1.00 73.94 82 TYR A CA 1
ATOM 660 C C . TYR A 1 82 ? 27.427 3.388 -3.266 1.00 73.94 82 TYR A C 1
ATOM 662 O O . TYR A 1 82 ? 26.302 3.896 -3.263 1.00 73.94 82 TYR A O 1
ATOM 670 N N . LYS A 1 83 ? 28.557 4.098 -3.139 1.00 79.19 83 LYS A N 1
ATOM 671 C CA . LYS A 1 83 ? 28.620 5.568 -3.015 1.00 79.19 83 LYS A CA 1
ATOM 672 C C . LYS A 1 83 ? 28.737 6.289 -4.365 1.00 79.19 83 LYS A C 1
ATOM 674 O O . LYS A 1 83 ? 28.333 7.445 -4.472 1.00 79.19 83 LYS A O 1
ATOM 679 N N . PHE A 1 84 ? 29.253 5.606 -5.386 1.00 83.25 84 PHE A N 1
ATOM 680 C CA . PHE A 1 84 ? 29.508 6.153 -6.721 1.00 83.25 84 PHE A CA 1
ATOM 681 C C . PHE A 1 84 ? 28.739 5.379 -7.797 1.00 83.25 84 PHE A C 1
ATOM 683 O O . PHE A 1 84 ? 28.436 4.197 -7.619 1.00 83.25 84 PHE A O 1
ATOM 690 N N . CYS A 1 85 ? 28.380 6.051 -8.894 1.00 84.50 85 CYS A N 1
ATOM 691 C CA . CYS A 1 85 ? 27.754 5.404 -10.045 1.00 84.50 85 CYS A CA 1
ATOM 692 C C . CYS A 1 85 ? 28.806 4.677 -10.894 1.00 84.50 85 CYS A C 1
ATOM 694 O O . CYS A 1 85 ? 29.995 4.976 -10.799 1.00 84.50 85 CYS A O 1
ATOM 696 N N . TYR A 1 86 ? 28.355 3.751 -11.743 1.00 81.44 86 TYR A N 1
ATOM 697 C CA . TYR A 1 86 ? 29.236 2.961 -12.608 1.00 81.44 86 TYR A CA 1
ATOM 698 C C . TYR A 1 86 ? 30.151 3.840 -13.475 1.00 81.44 86 TYR A C 1
ATOM 700 O O . TYR A 1 86 ? 31.349 3.584 -13.535 1.00 81.44 86 TYR A O 1
ATOM 708 N N . ASP A 1 87 ? 29.610 4.918 -14.056 1.00 83.81 87 ASP A N 1
ATOM 709 C CA . ASP A 1 87 ? 30.387 5.870 -14.863 1.00 83.81 87 ASP A CA 1
ATOM 710 C C . ASP A 1 87 ? 31.573 6.456 -14.075 1.00 83.81 87 ASP A C 1
ATOM 712 O O . ASP A 1 87 ? 32.708 6.397 -14.534 1.00 83.81 87 ASP A O 1
ATOM 716 N N . CYS A 1 88 ? 31.330 6.949 -12.854 1.00 83.00 88 CYS A N 1
ATOM 717 C CA . CYS A 1 88 ? 32.372 7.550 -12.020 1.00 83.00 88 CYS A CA 1
ATOM 718 C C . CYS A 1 88 ? 33.396 6.525 -11.519 1.00 83.00 88 CYS A C 1
ATOM 720 O O . CYS A 1 88 ? 34.556 6.876 -11.358 1.00 83.00 88 CYS A O 1
ATOM 722 N N . HIS A 1 89 ? 32.990 5.273 -11.289 1.00 80.06 89 HIS A N 1
ATOM 723 C CA . HIS A 1 89 ? 33.930 4.207 -10.929 1.00 80.06 89 HIS A CA 1
ATOM 724 C C . HIS A 1 89 ? 34.873 3.885 -12.095 1.00 80.06 89 HIS A C 1
ATOM 726 O O . HIS A 1 89 ? 36.077 3.747 -11.918 1.00 80.06 89 HIS A O 1
ATOM 732 N N . LYS A 1 90 ? 34.331 3.814 -13.315 1.00 77.56 90 LYS A N 1
ATOM 733 C CA . LYS A 1 90 ? 35.102 3.488 -14.518 1.00 77.56 90 LYS A CA 1
ATOM 734 C C . LYS A 1 90 ? 36.093 4.595 -14.907 1.00 77.56 90 LYS A C 1
ATOM 736 O O . LYS A 1 90 ? 37.155 4.306 -15.456 1.00 77.56 90 LYS A O 1
ATOM 741 N N . GLU A 1 91 ? 35.750 5.853 -14.629 1.00 68.12 91 GLU A N 1
ATOM 742 C CA . GLU A 1 91 ? 36.643 7.004 -14.816 1.00 68.12 91 GLU A CA 1
ATOM 743 C C . GLU A 1 91 ? 37.827 7.014 -13.836 1.00 68.12 91 GLU A C 1
ATOM 745 O O . GLU A 1 91 ? 38.902 7.484 -14.208 1.00 68.12 91 GLU A O 1
ATOM 750 N N . GLU A 1 92 ? 37.659 6.490 -12.615 1.00 59.91 92 GLU A N 1
ATOM 751 C CA . GLU A 1 92 ? 38.767 6.308 -11.664 1.00 59.91 92 GLU A CA 1
ATOM 752 C C . GLU A 1 92 ? 39.695 5.165 -12.094 1.00 59.91 92 GLU A C 1
ATOM 754 O O . GLU A 1 92 ? 40.911 5.342 -12.101 1.00 59.91 92 GLU A O 1
ATOM 759 N N . ASP A 1 93 ? 39.137 4.037 -12.545 1.00 59.16 93 ASP A N 1
ATOM 760 C CA . ASP A 1 93 ? 39.924 2.881 -13.001 1.00 59.16 93 ASP A CA 1
ATOM 761 C C . ASP A 1 93 ? 40.747 3.173 -14.272 1.00 59.16 93 ASP A C 1
ATOM 763 O O . ASP A 1 93 ? 41.756 2.521 -14.515 1.00 59.16 93 ASP A O 1
ATOM 767 N N . SER A 1 94 ? 40.342 4.155 -15.087 1.00 57.25 94 SER A N 1
ATOM 768 C CA . SER A 1 94 ? 41.027 4.512 -16.346 1.00 57.25 94 SER A CA 1
ATOM 769 C C . SER A 1 94 ? 42.147 5.553 -16.179 1.00 57.25 94 SER A C 1
ATOM 771 O O . SER A 1 94 ? 42.738 5.971 -17.175 1.00 57.25 94 SER A O 1
ATOM 773 N N . LYS A 1 95 ? 42.407 6.026 -14.952 1.00 54.25 95 LYS A N 1
ATOM 774 C CA . LYS A 1 95 ? 43.474 6.996 -14.635 1.00 54.25 95 LYS A CA 1
ATOM 775 C C . LYS A 1 95 ? 44.683 6.375 -13.922 1.00 54.25 95 LYS A C 1
ATOM 777 O O . LYS A 1 95 ? 45.604 7.121 -13.593 1.00 54.25 95 LYS A O 1
ATOM 782 N N . ASN A 1 96 ? 44.677 5.059 -13.705 1.00 47.56 96 ASN A N 1
ATOM 783 C CA . ASN A 1 96 ? 45.819 4.284 -13.211 1.00 47.56 96 ASN A CA 1
ATOM 784 C C . ASN A 1 96 ? 46.447 3.454 -14.328 1.00 47.56 96 ASN A C 1
ATOM 786 O O . ASN A 1 96 ? 45.680 2.84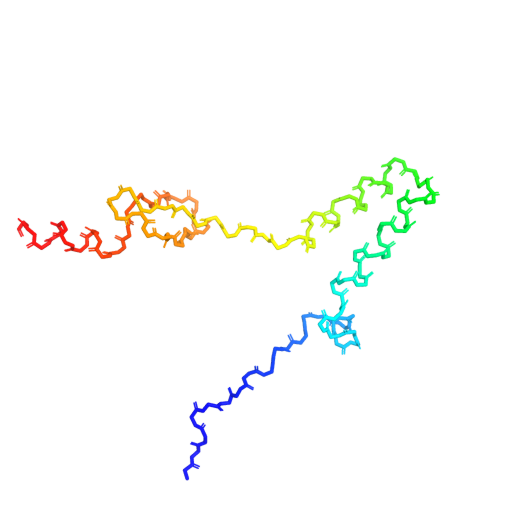0 -15.103 1.00 47.56 96 ASN A O 1
#